Protein AF-B7ET88-F1 (afdb_monomer_lite)

InterPro domains:
  IPR002867 IBR domain [PF01485] (44-100)
  IPR002867 IBR domain [SM00647] (43-100)
  IPR013083 Zinc finger, RING/FYVE/PHD-type [G3DSA:3.30.40.10] (1-56)
  IPR031127 E3 ubiquitin ligase RBR family [PTHR11685] (1-104)
  IPR044066 TRIAD supradomain [PS51873] (1-115)

pLDDT: mean 80.36, std 11.71, range [40.44, 97.19]

Sequence (115 aa):
MESHCKIHVKEGNLMQLACPDTNCRNPLPPSVLKSLLRDDGYAQWESFALQKLLDAMPDLVYCPRCSAACLEVDNDAQCPGCFFTFCTLCKRRRHVGDTCITPEEKIRILKVTIA

Foldseek 3Di:
DLVQLQVCLVVLNQQSCADPPPVGSHHDDLVVSCVRLPDVSSVSSVVSVVVVVQLPQLQWAAQPPPRATWGDDPQWTAHPPPRAIAGRLVNHGDDDPDDPDDPVSVVVSVVVSVD

Organism: Oryza sativa subsp. japonica (NCBI:txid39947)

Radius of gyration: 19.63 Å; chains: 1; bounding box: 38×21×57 Å

Secondary structure (DSSP, 8-state):
-HHHHHHHHHTT-GGG-B-SSTT--PBPPHHHHHHHHHHHHHHHHHHHHHHHHHHT-TTEEE-TTT--EEEEETTEEE-TTT--EEETTT-SB--SSS--S-HHHHHHHHHHTT-

Structure (mmCIF, N/CA/C/O backbone):
data_AF-B7ET88-F1
#
_entry.id   AF-B7ET88-F1
#
loop_
_atom_site.group_PDB
_atom_site.id
_atom_site.type_symbol
_atom_site.label_atom_id
_atom_site.label_alt_id
_atom_site.label_comp_id
_atom_site.label_asym_id
_atom_site.label_entity_id
_atom_site.label_seq_id
_atom_site.pdbx_PDB_ins_code
_atom_site.Cartn_x
_atom_site.Cartn_y
_atom_site.Cartn_z
_atom_site.occupancy
_atom_site.B_iso_or_equiv
_atom_site.auth_seq_id
_atom_site.auth_comp_id
_atom_site.auth_asym_id
_atom_site.auth_atom_id
_atom_site.pdbx_PDB_model_num
ATOM 1 N N . MET A 1 1 ? -7.059 6.643 32.165 1.00 59.84 1 MET A N 1
ATOM 2 C CA . MET A 1 1 ? -6.850 5.617 31.117 1.00 59.84 1 MET A CA 1
ATOM 3 C C . MET A 1 1 ? -7.453 6.047 29.782 1.00 59.84 1 MET A C 1
ATOM 5 O O . MET A 1 1 ? -6.742 6.036 28.788 1.00 59.84 1 MET A O 1
ATOM 9 N N . GLU A 1 2 ? -8.703 6.522 29.757 1.00 62.12 2 GLU A N 1
ATOM 10 C CA . GLU A 1 2 ? -9.346 7.067 28.545 1.00 62.12 2 GLU A CA 1
ATOM 11 C C . GLU A 1 2 ? -8.583 8.255 27.919 1.00 62.12 2 GLU A C 1
ATOM 13 O O . GLU A 1 2 ? -8.336 8.275 26.715 1.00 62.12 2 GLU A O 1
ATOM 18 N N . SER A 1 3 ? -8.133 9.212 28.738 1.00 70.12 3 SER A N 1
ATOM 19 C CA . SER A 1 3 ? -7.346 10.374 28.294 1.00 70.12 3 SER A CA 1
ATOM 20 C C . SER A 1 3 ? -6.003 9.998 27.653 1.00 70.12 3 SER A C 1
ATOM 22 O O . SER A 1 3 ? -5.641 10.556 26.623 1.00 70.12 3 SER A O 1
ATOM 24 N N . HIS A 1 4 ? -5.299 9.012 28.216 1.00 65.56 4 HIS A N 1
ATOM 25 C CA . HIS A 1 4 ? -4.033 8.491 27.689 1.00 65.56 4 HIS A CA 1
ATOM 26 C C . HIS A 1 4 ? -4.213 7.858 26.301 1.00 65.56 4 HIS A C 1
ATOM 28 O O . HIS A 1 4 ? -3.460 8.158 25.381 1.00 65.56 4 HIS A O 1
ATOM 34 N N . CYS A 1 5 ? -5.256 7.040 26.119 1.00 60.97 5 CYS A N 1
ATOM 35 C CA . CYS A 1 5 ? -5.519 6.392 24.833 1.00 60.97 5 CYS A CA 1
ATOM 36 C C . CYS A 1 5 ? -5.864 7.415 23.740 1.00 60.97 5 CYS A C 1
ATOM 38 O O . CYS A 1 5 ? -5.361 7.314 22.626 1.00 60.97 5 CYS A O 1
ATOM 40 N N . LYS A 1 6 ? -6.676 8.433 24.063 1.00 65.94 6 LYS A N 1
ATOM 41 C CA . LYS A 1 6 ? -7.052 9.491 23.110 1.00 65.94 6 LYS A CA 1
ATOM 42 C C . LYS A 1 6 ? -5.854 10.317 22.630 1.00 65.94 6 LYS A C 1
ATOM 44 O O . LYS A 1 6 ? -5.808 10.666 21.454 1.00 65.94 6 LYS A O 1
ATOM 49 N N . ILE A 1 7 ? -4.892 10.610 23.508 1.00 71.12 7 ILE A N 1
ATOM 50 C CA . ILE A 1 7 ? -3.663 11.332 23.136 1.00 71.12 7 ILE A CA 1
ATOM 51 C C . ILE A 1 7 ? -2.824 10.484 22.172 1.00 71.12 7 ILE A C 1
ATOM 53 O O . ILE A 1 7 ? -2.506 10.952 21.084 1.00 71.12 7 ILE A O 1
ATOM 57 N N . HIS A 1 8 ? -2.574 9.212 22.496 1.00 64.94 8 HIS A N 1
ATOM 58 C CA . HIS A 1 8 ? -1.753 8.334 21.649 1.00 64.94 8 HIS A CA 1
ATOM 59 C C . HIS A 1 8 ? -2.376 8.014 20.295 1.00 64.94 8 HIS A C 1
ATOM 61 O O . HIS A 1 8 ? -1.661 7.930 19.302 1.00 64.94 8 HIS A O 1
ATOM 67 N N . VAL A 1 9 ? -3.703 7.885 20.222 1.00 61.78 9 VAL A N 1
ATOM 68 C CA . VAL A 1 9 ? -4.403 7.739 18.935 1.00 61.78 9 VAL A CA 1
ATOM 69 C C . VAL A 1 9 ? -4.263 9.004 18.091 1.00 61.78 9 VAL A C 1
ATOM 71 O O . VAL A 1 9 ? -3.999 8.910 16.895 1.00 61.78 9 VAL A O 1
ATOM 74 N N . LYS A 1 10 ? -4.374 10.190 18.703 1.00 65.50 10 LYS A N 1
ATOM 75 C CA . LYS A 1 10 ? -4.189 11.467 18.001 1.00 65.50 10 LYS A CA 1
ATOM 76 C C . LYS A 1 10 ? -2.747 11.660 17.517 1.00 65.50 10 LYS A C 1
ATOM 78 O O . LYS A 1 10 ? -2.537 12.256 16.466 1.00 65.50 10 LYS A O 1
ATOM 83 N N . GLU A 1 11 ? -1.777 11.146 18.265 1.00 65.06 11 GLU A N 1
ATOM 84 C CA . GLU A 1 11 ? -0.347 11.196 17.940 1.00 65.06 11 GLU A CA 1
ATOM 85 C C . GLU A 1 11 ? 0.116 10.043 17.027 1.00 65.06 11 GLU A C 1
ATOM 87 O O . GLU A 1 11 ? 1.280 10.002 16.635 1.00 65.06 11 GLU A O 1
ATOM 92 N N . GLY A 1 12 ? -0.768 9.101 16.669 1.00 59.56 12 GLY A N 1
A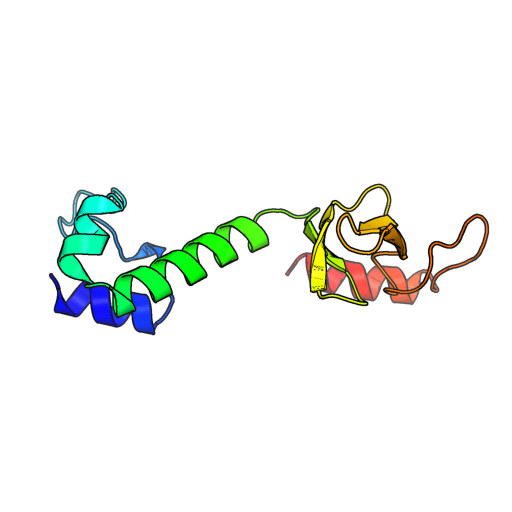TOM 93 C CA . GLY A 1 12 ? -0.428 7.936 15.841 1.00 59.56 12 GLY A CA 1
ATOM 94 C C . GLY A 1 12 ? 0.494 6.921 16.534 1.00 59.56 12 GLY A C 1
ATOM 95 O O . GLY A 1 12 ? 1.082 6.054 15.883 1.00 59.56 12 GLY A O 1
ATOM 96 N N . ASN A 1 13 ? 0.637 7.005 17.859 1.00 64.38 13 ASN A N 1
ATOM 97 C CA . ASN A 1 13 ? 1.544 6.180 18.649 1.00 64.38 13 ASN A CA 1
ATOM 98 C C . ASN A 1 13 ? 0.856 4.896 19.138 1.00 64.38 13 ASN A C 1
ATOM 100 O O . ASN A 1 13 ? 0.543 4.722 20.317 1.00 64.38 13 ASN A O 1
ATOM 104 N N . LEU A 1 14 ? 0.627 3.966 18.209 1.00 61.88 14 LEU A N 1
ATOM 105 C CA . LEU A 1 14 ? -0.027 2.684 18.505 1.00 61.88 14 LEU A CA 1
ATOM 106 C C . LEU A 1 14 ? 0.748 1.824 19.514 1.00 61.88 14 LEU A C 1
ATOM 108 O O . LEU A 1 14 ? 0.140 1.062 20.262 1.00 61.88 14 LEU A O 1
ATOM 112 N N . MET A 1 15 ? 2.075 1.974 19.570 1.00 57.69 15 MET A N 1
ATOM 113 C CA . MET A 1 15 ? 2.950 1.224 20.480 1.00 57.69 15 MET A CA 1
ATOM 114 C C . MET A 1 15 ? 2.733 1.582 21.956 1.00 57.69 15 MET A C 1
ATOM 116 O O . MET A 1 15 ? 3.135 0.816 22.829 1.00 57.69 15 MET A O 1
ATOM 120 N N . GLN A 1 16 ? 2.095 2.721 22.247 1.00 61.06 16 GLN A N 1
ATOM 121 C CA . GLN A 1 16 ? 1.778 3.151 23.612 1.00 61.06 16 GLN A CA 1
ATOM 122 C C . GLN A 1 16 ? 0.329 2.865 24.036 1.00 61.06 16 GLN A C 1
ATOM 124 O O . GLN A 1 16 ? -0.062 3.181 25.159 1.00 61.06 16 GLN A O 1
ATOM 129 N N . LEU A 1 17 ? -0.453 2.168 23.203 1.00 66.44 17 LEU A N 1
ATOM 130 C CA . LEU A 1 17 ? -1.757 1.600 23.577 1.00 66.44 17 LEU A CA 1
ATOM 131 C C . LEU A 1 17 ? -1.598 0.216 24.231 1.00 66.44 17 LEU A C 1
ATOM 133 O O . LEU A 1 17 ? -2.251 -0.762 23.861 1.00 66.44 17 LEU A O 1
ATOM 137 N N . ALA A 1 18 ? -0.694 0.142 25.204 1.00 68.81 18 ALA A N 1
ATOM 138 C CA . ALA A 1 18 ? -0.411 -1.047 25.994 1.00 68.81 18 ALA A CA 1
ATOM 139 C C . ALA A 1 18 ? -0.998 -0.923 27.407 1.00 68.81 18 ALA A C 1
ATOM 141 O O . ALA A 1 18 ? -1.483 0.137 27.816 1.00 68.81 18 ALA A O 1
ATOM 142 N N . CYS A 1 19 ? -0.972 -2.028 28.152 1.00 68.81 19 CYS A N 1
ATOM 143 C CA . CYS A 1 19 ? -1.337 -2.036 29.562 1.00 68.81 19 CYS A CA 1
ATOM 144 C C . CYS A 1 19 ? -0.584 -0.918 30.324 1.00 68.81 19 CYS A C 1
ATOM 146 O O . CYS A 1 19 ? 0.620 -0.759 30.140 1.00 68.81 19 CYS A O 1
ATOM 148 N N . PRO A 1 20 ? -1.269 -0.125 31.168 1.00 68.69 20 PRO A N 1
ATOM 149 C CA . PRO A 1 20 ? -0.648 0.967 31.919 1.00 68.69 20 PRO A CA 1
ATOM 150 C C . PRO A 1 20 ? 0.184 0.477 33.113 1.00 68.69 20 PRO A C 1
ATOM 152 O O . PRO A 1 20 ? 0.840 1.285 33.765 1.00 68.69 20 PRO A O 1
ATOM 155 N N . ASP A 1 21 ? 0.135 -0.820 33.426 1.00 72.25 21 ASP A N 1
ATOM 156 C CA . ASP A 1 21 ? 1.004 -1.433 34.426 1.00 72.25 21 ASP A CA 1
ATOM 157 C C . ASP A 1 21 ? 2.456 -1.406 33.926 1.00 72.25 21 ASP A C 1
ATOM 159 O O . ASP A 1 21 ? 2.762 -1.845 32.818 1.00 72.25 21 ASP A O 1
ATOM 163 N N . THR A 1 22 ? 3.369 -0.893 34.748 1.00 67.56 22 THR A N 1
ATOM 164 C CA . THR A 1 22 ? 4.784 -0.709 34.395 1.00 67.56 22 THR A CA 1
ATOM 165 C C . THR A 1 22 ? 5.501 -2.021 34.075 1.00 67.56 22 THR A C 1
ATOM 167 O O . THR A 1 22 ? 6.512 -2.000 33.369 1.00 67.56 22 THR A O 1
ATOM 170 N N . ASN A 1 23 ? 4.974 -3.155 34.545 1.00 76.25 23 ASN A N 1
ATOM 171 C CA . ASN A 1 23 ? 5.523 -4.486 34.308 1.00 76.25 23 ASN A CA 1
ATOM 172 C C . ASN A 1 23 ? 4.807 -5.244 33.174 1.00 76.25 23 ASN A C 1
ATOM 174 O O . ASN A 1 23 ? 5.192 -6.362 32.833 1.00 76.25 23 ASN A O 1
ATOM 178 N N . CYS A 1 24 ? 3.772 -4.651 32.569 1.00 70.25 24 CYS A N 1
ATOM 179 C CA . CYS A 1 24 ? 2.993 -5.260 31.498 1.00 70.25 24 CYS A CA 1
ATOM 180 C C . CYS A 1 24 ? 3.006 -4.367 30.257 1.00 70.25 24 CYS A C 1
ATOM 182 O O . CYS A 1 24 ? 2.445 -3.281 30.247 1.00 70.25 24 CYS A O 1
ATOM 184 N N . ARG A 1 25 ? 3.597 -4.848 29.162 1.00 68.50 25 ARG A N 1
ATOM 185 C CA . ARG A 1 25 ? 3.565 -4.158 27.857 1.00 68.50 25 ARG A CA 1
ATOM 186 C C . ARG A 1 25 ? 2.614 -4.819 26.868 1.00 68.50 25 ARG A C 1
ATOM 188 O O . ARG A 1 25 ? 2.747 -4.626 25.662 1.00 68.50 25 ARG A O 1
ATOM 195 N N . ASN A 1 26 ? 1.672 -5.618 27.368 1.00 76.62 26 ASN A N 1
ATOM 196 C CA . ASN A 1 26 ? 0.735 -6.304 26.495 1.00 76.62 26 ASN A CA 1
ATOM 197 C C . ASN A 1 26 ? -0.140 -5.275 25.766 1.00 76.62 26 ASN A C 1
ATOM 199 O O . ASN A 1 26 ? -0.655 -4.355 26.415 1.00 76.62 26 ASN A O 1
ATOM 203 N N . PRO A 1 27 ? -0.315 -5.418 24.442 1.00 75.12 27 PRO A N 1
ATOM 204 C CA . PRO A 1 27 ? -1.205 -4.557 23.682 1.00 75.12 27 PRO A CA 1
ATOM 205 C C . PRO A 1 27 ? -2.638 -4.712 24.195 1.00 75.12 27 PRO A C 1
ATOM 207 O O . PRO A 1 27 ? -3.074 -5.811 24.551 1.00 75.12 27 PRO A O 1
ATOM 210 N N . LEU A 1 28 ? -3.375 -3.603 24.245 1.00 79.75 28 LEU A N 1
ATOM 211 C CA . LEU A 1 28 ? -4.778 -3.642 24.635 1.00 79.75 28 LEU A CA 1
ATOM 212 C C . LEU A 1 28 ? -5.596 -4.376 23.559 1.00 79.75 28 LEU A C 1
ATOM 214 O O . LEU A 1 28 ? -5.464 -4.062 22.374 1.00 79.75 28 LEU A O 1
ATOM 218 N N . PRO A 1 29 ? -6.461 -5.334 23.938 1.00 81.62 29 PRO A N 1
ATOM 219 C CA . PRO A 1 29 ? -7.292 -6.025 22.966 1.00 81.62 29 PRO A CA 1
ATOM 220 C C . PRO A 1 29 ? -8.292 -5.057 22.302 1.00 81.62 29 PRO A C 1
ATOM 222 O O . PRO A 1 29 ? -8.777 -4.130 22.965 1.00 81.62 29 PRO A O 1
ATOM 225 N N . PRO A 1 30 ? -8.670 -5.281 21.026 1.00 82.31 30 PRO A N 1
ATOM 226 C CA . PRO A 1 30 ? -9.539 -4.368 20.273 1.00 82.31 30 PRO A CA 1
ATOM 227 C C . PRO A 1 30 ? -10.883 -4.077 20.955 1.00 82.31 30 PRO A C 1
ATOM 229 O O . PRO A 1 30 ? -11.373 -2.951 20.921 1.00 82.31 30 PRO A O 1
ATOM 232 N N . SER A 1 31 ? -11.460 -5.063 21.646 1.00 81.56 31 SER A N 1
ATOM 233 C CA . SER A 1 31 ? -12.707 -4.902 22.406 1.00 81.56 31 SER A CA 1
ATOM 234 C C . SER A 1 31 ? -12.590 -3.871 23.536 1.00 81.56 31 SER A C 1
ATOM 236 O O . SER A 1 31 ? -13.509 -3.078 23.748 1.00 81.56 31 SER A O 1
ATOM 238 N N . VAL A 1 32 ? -11.447 -3.834 24.227 1.00 83.12 32 VAL A N 1
ATOM 239 C CA . VAL A 1 32 ? -11.162 -2.866 25.296 1.00 83.12 32 VAL A CA 1
ATOM 240 C C . VAL A 1 32 ? -10.906 -1.482 24.702 1.00 83.12 32 VAL A C 1
ATOM 242 O O . VAL A 1 32 ? -11.444 -0.495 25.200 1.00 83.12 32 VAL A O 1
ATOM 245 N N . LEU A 1 33 ? -10.159 -1.401 23.597 1.00 80.25 33 LEU A N 1
ATOM 246 C CA . LEU A 1 33 ? -9.925 -0.140 22.885 1.00 80.25 33 LEU A CA 1
ATOM 247 C C . LEU A 1 33 ? -11.227 0.488 22.388 1.00 80.25 33 LEU A C 1
ATOM 249 O O . LEU A 1 33 ? -11.427 1.686 22.581 1.00 80.25 33 LEU A O 1
ATOM 253 N N . LYS A 1 34 ? -12.144 -0.312 21.834 1.00 82.00 34 LYS A N 1
ATOM 254 C CA . LYS A 1 34 ? -13.458 0.163 21.386 1.00 82.00 34 LYS A CA 1
ATOM 255 C C . LYS A 1 34 ? -14.278 0.756 22.532 1.00 82.00 34 LYS A C 1
ATOM 257 O O . LYS A 1 34 ? -14.864 1.825 22.382 1.00 82.00 34 LYS A O 1
ATOM 262 N N . SER A 1 35 ? -14.259 0.109 23.699 1.00 83.25 35 SER A N 1
ATOM 263 C CA . SER A 1 35 ? -14.936 0.620 24.896 1.00 83.25 35 SER A CA 1
ATOM 264 C C . SER A 1 35 ? -14.321 1.920 25.431 1.00 83.25 35 SER A C 1
ATOM 266 O O . SER A 1 35 ? -15.040 2.718 26.028 1.00 83.25 35 SER A O 1
ATOM 268 N N . LEU A 1 36 ? -13.011 2.128 25.263 1.00 80.88 36 LEU A N 1
ATOM 269 C CA . LEU A 1 36 ? -12.291 3.292 25.795 1.00 80.88 36 LEU A CA 1
ATOM 270 C C . LEU A 1 36 ? -12.304 4.493 24.841 1.00 80.88 36 LEU A C 1
ATOM 272 O O . LEU A 1 36 ? -12.435 5.631 25.282 1.00 80.88 36 LEU A O 1
ATOM 276 N N . LEU A 1 37 ? -12.141 4.267 23.538 1.00 77.06 37 LEU A N 1
ATOM 277 C CA . LEU A 1 37 ? -11.959 5.331 22.546 1.00 77.06 37 LEU A CA 1
ATOM 278 C C . LEU A 1 37 ? -13.275 5.864 21.972 1.00 77.06 37 LEU A C 1
ATOM 280 O O . LEU A 1 37 ? -13.275 6.966 21.419 1.00 77.06 37 LEU A O 1
ATOM 28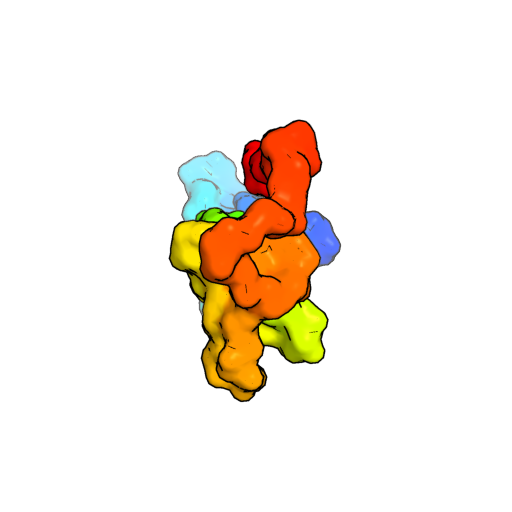4 N N . ARG A 1 38 ? -14.381 5.125 22.154 1.00 77.69 38 ARG A N 1
ATOM 285 C CA . ARG A 1 38 ? -15.658 5.335 21.447 1.00 77.69 38 ARG A CA 1
ATOM 286 C C . ARG A 1 38 ? -15.472 5.217 19.925 1.00 7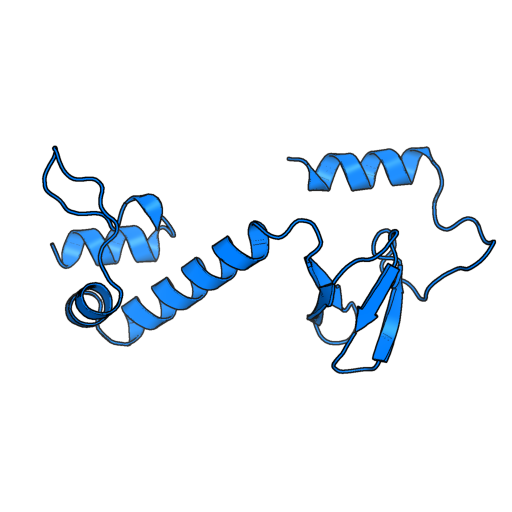7.69 38 ARG A C 1
ATOM 288 O O . ARG A 1 38 ? -14.364 4.968 19.451 1.00 77.69 38 ARG A O 1
ATOM 295 N N . ASP A 1 39 ? -16.554 5.348 19.163 1.00 79.56 39 ASP A N 1
ATOM 296 C CA . ASP A 1 39 ? -16.558 4.990 17.738 1.00 79.56 39 ASP A CA 1
ATOM 297 C C . ASP A 1 39 ? -15.538 5.790 16.903 1.00 79.56 39 ASP A C 1
ATOM 299 O O . ASP A 1 39 ? -14.742 5.186 16.184 1.00 79.56 39 ASP A O 1
ATOM 303 N N . ASP A 1 40 ? -15.465 7.115 17.071 1.00 76.31 40 ASP A N 1
ATOM 304 C CA . ASP A 1 40 ? -14.554 7.967 16.285 1.00 76.31 40 ASP A CA 1
ATOM 305 C C . ASP A 1 40 ? -13.070 7.674 16.565 1.00 76.31 40 ASP A C 1
ATOM 307 O O . ASP A 1 40 ? -12.252 7.560 15.650 1.00 76.31 40 ASP A O 1
ATOM 311 N N . GLY A 1 41 ? -12.707 7.521 17.844 1.00 75.56 41 GLY A N 1
ATOM 312 C CA . GLY A 1 41 ? -11.327 7.232 18.240 1.00 75.56 41 GLY A CA 1
ATOM 313 C C . GLY A 1 41 ? -10.901 5.810 17.872 1.00 75.56 41 GLY A C 1
ATOM 314 O O . GLY A 1 41 ? -9.740 5.580 17.536 1.00 75.56 41 GLY A O 1
ATOM 315 N N . TYR A 1 42 ? -11.837 4.857 17.895 1.00 80.81 42 TYR A N 1
ATOM 316 C CA . TYR A 1 42 ? -11.578 3.489 17.461 1.00 80.81 42 TYR A CA 1
ATOM 317 C C . TYR A 1 42 ? -11.359 3.406 15.944 1.00 80.81 42 TYR A C 1
ATOM 319 O O . TYR A 1 42 ? -10.400 2.772 15.515 1.00 80.81 42 TYR A O 1
ATOM 327 N N . ALA A 1 43 ? -12.170 4.100 15.137 1.00 82.25 43 ALA A N 1
ATOM 328 C CA . ALA A 1 43 ? -12.000 4.14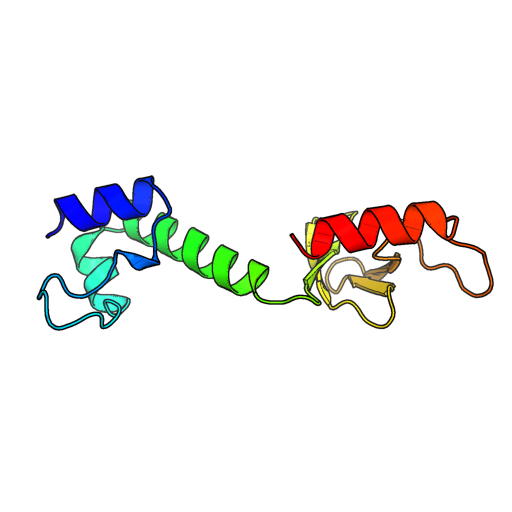3 13.681 1.00 82.25 43 ALA A CA 1
ATOM 329 C C . ALA A 1 43 ? -10.643 4.739 13.266 1.00 82.25 43 ALA A C 1
ATOM 331 O O . ALA A 1 43 ? -9.984 4.253 12.341 1.00 82.25 43 ALA A O 1
ATOM 332 N N . GLN A 1 44 ? -10.187 5.771 13.982 1.00 80.88 44 GLN A N 1
ATOM 333 C CA . GLN A 1 44 ? -8.865 6.349 13.763 1.00 80.88 44 GLN A CA 1
ATOM 334 C C . GLN A 1 44 ? -7.747 5.361 14.129 1.00 80.88 44 GLN A C 1
ATOM 336 O O . GLN A 1 44 ? -6.808 5.180 13.354 1.00 80.88 44 GLN A O 1
ATOM 341 N N . TRP A 1 45 ? -7.860 4.689 15.280 1.00 83.06 45 TRP A N 1
ATOM 342 C CA . TRP A 1 45 ? -6.926 3.635 15.682 1.00 83.06 45 TRP A CA 1
ATOM 343 C C . TRP A 1 45 ? -6.851 2.500 14.653 1.00 83.06 45 TRP A C 1
ATOM 345 O O . TRP A 1 45 ? -5.755 2.096 14.272 1.00 83.06 45 TRP A O 1
ATOM 355 N N . GLU A 1 46 ? -7.999 2.021 14.174 1.00 84.31 46 GLU A N 1
ATOM 356 C CA . GLU A 1 46 ? -8.097 0.940 13.190 1.00 84.31 46 GLU A CA 1
ATOM 357 C C . GLU A 1 46 ? -7.435 1.330 11.864 1.00 84.31 46 GLU A C 1
ATOM 359 O O . GLU A 1 46 ? -6.668 0.549 11.302 1.00 84.31 46 GLU A O 1
ATOM 364 N N . SER A 1 47 ? -7.637 2.572 11.419 1.00 82.75 47 SER A N 1
ATOM 365 C CA . SER A 1 47 ? -6.988 3.110 10.218 1.00 82.75 47 SER A CA 1
ATOM 366 C C . SER A 1 47 ? -5.462 3.133 10.355 1.00 82.75 47 SER A C 1
ATOM 368 O O . SER A 1 47 ? -4.752 2.685 9.454 1.00 82.75 47 SER A O 1
ATOM 370 N N . PHE A 1 48 ? -4.941 3.598 11.496 1.00 80.81 48 PHE A N 1
ATOM 371 C CA . PHE A 1 48 ? -3.500 3.589 11.760 1.00 80.81 48 PHE A CA 1
ATOM 372 C C . PHE A 1 48 ? -2.938 2.168 11.873 1.00 80.81 48 PHE A C 1
ATOM 374 O O . PHE A 1 48 ? -1.844 1.903 11.377 1.00 80.81 48 PHE A O 1
ATOM 381 N N . ALA A 1 49 ? -3.657 1.255 12.532 1.00 83.56 49 ALA A N 1
ATOM 382 C CA . ALA A 1 49 ? -3.233 -0.133 12.687 1.00 83.56 49 ALA A CA 1
ATOM 383 C C . ALA A 1 49 ? -3.152 -0.838 11.330 1.00 83.56 49 ALA A C 1
ATOM 385 O O . ALA A 1 49 ? -2.158 -1.505 11.041 1.00 83.56 49 ALA A O 1
ATOM 386 N N . LEU A 1 50 ? -4.154 -0.623 10.473 1.00 83.44 50 LEU A N 1
ATOM 387 C CA . LEU A 1 50 ? -4.141 -1.096 9.096 1.00 83.44 50 LEU A CA 1
ATOM 388 C C . LEU A 1 50 ? -2.953 -0.512 8.330 1.00 83.44 50 LEU A C 1
ATOM 390 O O . LEU A 1 50 ? -2.204 -1.266 7.722 1.00 83.44 50 LEU A O 1
ATOM 394 N N . GLN A 1 51 ? -2.732 0.803 8.401 1.00 79.56 51 GLN A N 1
ATOM 395 C CA . GLN A 1 51 ? -1.609 1.439 7.715 1.00 79.56 51 GLN A CA 1
ATOM 396 C C . GLN A 1 51 ? -0.260 0.859 8.160 1.00 79.56 51 GLN A C 1
ATOM 398 O O . GLN A 1 51 ? 0.548 0.507 7.312 1.00 79.56 51 GLN A O 1
ATOM 403 N N . LYS A 1 52 ? -0.041 0.654 9.466 1.00 81.44 52 LYS A N 1
ATOM 404 C CA . LYS A 1 52 ? 1.184 0.016 9.979 1.00 81.44 52 LYS A CA 1
ATOM 405 C C . LYS A 1 52 ? 1.369 -1.418 9.489 1.00 81.44 52 LYS A C 1
ATOM 407 O O . LYS A 1 52 ? 2.501 -1.825 9.247 1.00 81.44 52 LYS A O 1
ATOM 412 N N . LEU A 1 53 ? 0.283 -2.179 9.357 1.00 81.94 53 LEU A N 1
ATOM 413 C CA . LEU A 1 53 ? 0.334 -3.528 8.797 1.00 81.94 53 LEU A CA 1
ATOM 414 C C . LEU A 1 53 ? 0.692 -3.497 7.304 1.00 81.94 53 LEU A C 1
ATOM 416 O O . LEU A 1 53 ? 1.496 -4.309 6.858 1.00 81.94 53 LEU A O 1
ATOM 420 N N . LEU A 1 54 ? 0.124 -2.552 6.551 1.00 80.94 54 LEU A N 1
ATOM 421 C CA . LEU A 1 54 ? 0.426 -2.351 5.133 1.00 80.94 54 LEU A CA 1
ATOM 422 C C . LEU A 1 54 ? 1.878 -1.892 4.920 1.00 80.94 54 LEU A C 1
ATOM 424 O O . LEU A 1 54 ? 2.549 -2.433 4.050 1.00 80.94 54 LEU A O 1
ATOM 428 N N . ASP A 1 55 ? 2.379 -0.970 5.747 1.00 77.44 55 ASP A N 1
ATOM 429 C CA . ASP A 1 55 ? 3.767 -0.481 5.706 1.00 77.44 55 ASP A CA 1
ATOM 430 C C . ASP A 1 55 ? 4.791 -1.592 6.009 1.00 77.44 55 ASP A C 1
ATOM 432 O O . ASP A 1 55 ? 5.940 -1.518 5.580 1.00 77.44 55 ASP A O 1
ATOM 436 N N . ALA A 1 56 ? 4.394 -2.628 6.756 1.00 80.62 56 ALA A N 1
ATOM 437 C CA . ALA A 1 56 ? 5.255 -3.766 7.070 1.00 80.62 56 ALA A CA 1
ATOM 438 C C . ALA A 1 56 ? 5.382 -4.776 5.915 1.00 80.62 56 ALA A C 1
ATOM 440 O O . ALA A 1 56 ? 6.224 -5.671 5.995 1.00 80.62 56 ALA A O 1
ATOM 441 N N . MET A 1 57 ? 4.557 -4.665 4.867 1.00 87.00 57 MET A N 1
ATOM 442 C CA . MET A 1 57 ? 4.606 -5.545 3.699 1.00 87.00 57 MET A CA 1
ATOM 443 C C . MET A 1 57 ? 5.508 -4.930 2.616 1.00 87.00 57 MET A C 1
ATOM 445 O O . MET A 1 57 ? 5.090 -3.989 1.939 1.00 87.00 57 MET A O 1
ATOM 449 N N . PRO A 1 58 ? 6.744 -5.433 2.428 1.00 82.19 58 PRO A N 1
ATOM 450 C CA . PRO A 1 58 ? 7.719 -4.824 1.517 1.00 82.19 58 PRO A CA 1
ATOM 451 C C . PRO A 1 58 ? 7.334 -4.960 0.038 1.00 82.19 58 PRO A C 1
ATOM 453 O O . PRO A 1 58 ? 7.834 -4.222 -0.805 1.00 82.19 58 PRO A O 1
ATOM 456 N N . ASP A 1 59 ? 6.462 -5.911 -0.278 1.00 89.62 59 ASP A N 1
ATOM 457 C CA . ASP A 1 59 ? 5.945 -6.218 -1.608 1.00 89.62 59 ASP A CA 1
ATOM 458 C C . ASP A 1 59 ? 4.631 -5.487 -1.924 1.00 89.62 59 ASP A C 1
ATOM 460 O O . ASP A 1 59 ? 4.099 -5.613 -3.029 1.00 89.62 59 ASP A O 1
ATOM 464 N N . LEU A 1 60 ? 4.092 -4.701 -0.987 1.00 90.19 60 LEU A N 1
ATOM 465 C CA . LEU A 1 60 ? 2.869 -3.946 -1.212 1.00 90.19 60 LEU A CA 1
ATOM 466 C C . LEU A 1 60 ? 3.147 -2.660 -1.997 1.00 90.19 60 LEU A C 1
ATOM 468 O O . LEU A 1 60 ? 3.849 -1.754 -1.551 1.00 90.19 60 LEU A O 1
ATOM 472 N N . VAL A 1 61 ? 2.498 -2.524 -3.149 1.00 91.88 61 VAL A N 1
ATOM 473 C CA . VAL A 1 61 ? 2.569 -1.328 -3.992 1.00 91.88 61 VAL A CA 1
ATOM 474 C C . VAL A 1 61 ? 1.177 -0.859 -4.395 1.00 91.88 61 VAL A C 1
ATOM 476 O O . VAL A 1 61 ? 0.247 -1.645 -4.543 1.00 91.88 61 VAL A O 1
ATOM 479 N N . TYR A 1 62 ? 1.013 0.440 -4.628 1.00 92.12 62 TYR A N 1
ATOM 480 C CA . TYR A 1 62 ? -0.277 1.000 -5.034 1.00 92.12 62 TYR A CA 1
ATOM 481 C C . TYR A 1 62 ? -0.381 1.163 -6.549 1.00 92.12 62 TYR A C 1
ATOM 483 O O . TYR A 1 62 ? 0.557 1.612 -7.216 1.00 92.12 62 TYR A O 1
ATOM 491 N N . CYS A 1 63 ? -1.549 0.820 -7.093 1.00 94.62 63 CYS A N 1
ATOM 492 C CA . CYS A 1 63 ? -1.853 0.998 -8.504 1.00 94.62 63 CYS A CA 1
ATOM 493 C C . CYS A 1 63 ? -1.819 2.490 -8.879 1.00 94.62 63 CYS A C 1
ATOM 495 O O . CYS A 1 63 ? -2.566 3.274 -8.294 1.00 94.62 63 CYS A O 1
ATOM 497 N N . PRO A 1 64 ? -1.077 2.895 -9.925 1.00 95.06 64 PRO A N 1
ATOM 498 C CA . PRO A 1 64 ? -0.980 4.300 -10.325 1.00 95.06 64 PRO A CA 1
ATOM 499 C C . PRO A 1 64 ? -2.259 4.871 -10.958 1.00 95.06 64 PRO A C 1
ATOM 501 O O . PRO A 1 64 ? -2.328 6.068 -11.212 1.00 95.06 64 PRO A O 1
ATOM 504 N N . ARG A 1 65 ? -3.265 4.036 -11.261 1.00 95.00 65 ARG A N 1
ATOM 505 C CA . ARG A 1 65 ? -4.524 4.472 -11.894 1.00 95.00 65 ARG A CA 1
ATOM 506 C C . ARG A 1 65 ? -5.670 4.642 -10.909 1.00 95.00 65 ARG A C 1
ATOM 508 O O . ARG A 1 65 ? -6.475 5.549 -11.074 1.00 95.00 65 ARG A O 1
ATOM 515 N N . CYS A 1 66 ? -5.784 3.732 -9.947 1.00 94.69 66 CYS A N 1
ATOM 516 C CA . CYS A 1 66 ? -6.937 3.665 -9.049 1.00 94.69 66 CYS A CA 1
ATOM 517 C C . CYS A 1 66 ? -6.553 3.508 -7.576 1.00 94.69 66 CYS A C 1
ATOM 519 O O . CYS A 1 66 ? -7.429 3.265 -6.754 1.00 94.69 66 CYS A O 1
ATOM 521 N N . SER A 1 67 ? -5.259 3.586 -7.248 1.00 92.38 67 SER A N 1
ATOM 522 C CA . SER A 1 67 ? -4.731 3.491 -5.881 1.00 92.38 67 SER A CA 1
ATOM 523 C C . SER A 1 67 ? -5.077 2.195 -5.139 1.00 92.38 67 SER A C 1
ATOM 525 O O . SER A 1 67 ? -4.946 2.129 -3.923 1.00 92.38 67 SER A O 1
ATOM 527 N N . ALA A 1 68 ? -5.496 1.145 -5.850 1.00 91.50 68 ALA A N 1
ATOM 528 C CA . ALA A 1 68 ? -5.717 -0.166 -5.251 1.00 91.50 68 ALA A CA 1
ATOM 529 C C . ALA A 1 68 ? -4.380 -0.790 -4.829 1.00 91.50 68 ALA A C 1
ATOM 531 O O . ALA A 1 68 ? -3.390 -0.685 -5.558 1.00 91.50 68 ALA A O 1
ATOM 532 N N . ALA A 1 69 ? -4.366 -1.461 -3.680 1.00 90.69 69 ALA A N 1
ATOM 533 C CA . ALA A 1 69 ? -3.232 -2.258 -3.233 1.00 90.69 69 ALA A CA 1
ATOM 534 C C . ALA A 1 69 ? -2.954 -3.413 -4.212 1.00 90.69 69 ALA A C 1
ATOM 536 O O . ALA A 1 69 ? -3.874 -4.100 -4.664 1.00 90.69 69 ALA A O 1
ATOM 537 N N . CYS A 1 70 ? -1.686 -3.596 -4.560 1.00 93.56 70 CYS A N 1
ATOM 538 C CA . CYS A 1 70 ? -1.179 -4.608 -5.480 1.00 93.56 70 CYS A CA 1
ATOM 539 C C . CYS A 1 70 ? 0.062 -5.260 -4.863 1.00 93.56 70 CYS A C 1
ATOM 541 O O . CYS A 1 70 ? 0.804 -4.601 -4.139 1.00 93.56 70 CYS A O 1
ATOM 543 N N . LEU A 1 71 ? 0.302 -6.526 -5.193 1.00 93.00 71 LEU A N 1
ATOM 544 C CA . LEU A 1 71 ? 1.531 -7.219 -4.814 1.00 93.00 71 LEU A CA 1
ATOM 545 C C . LEU A 1 71 ? 2.553 -7.101 -5.945 1.00 93.00 71 LEU A C 1
ATOM 547 O O . LEU A 1 71 ? 2.219 -7.307 -7.117 1.00 93.00 71 LEU A O 1
ATOM 551 N N . GLU A 1 72 ? 3.776 -6.734 -5.583 1.00 93.12 72 GLU A N 1
ATOM 552 C CA . GLU A 1 72 ? 4.930 -6.707 -6.469 1.00 93.12 72 GLU A CA 1
ATOM 553 C C . GLU A 1 72 ? 5.505 -8.115 -6.668 1.00 93.12 72 GLU A C 1
ATOM 555 O O . GLU A 1 72 ? 5.713 -8.868 -5.721 1.00 93.12 72 GLU A O 1
ATOM 560 N N . VAL A 1 73 ? 5.816 -8.446 -7.919 1.00 91.38 73 VAL A N 1
ATOM 561 C CA . VAL A 1 73 ? 6.552 -9.638 -8.336 1.00 91.38 73 VAL A CA 1
ATOM 562 C C . VAL A 1 73 ? 7.588 -9.200 -9.368 1.00 91.38 73 VAL A C 1
ATOM 564 O O . VAL A 1 73 ? 7.236 -8.688 -10.429 1.00 91.38 73 VAL A O 1
ATOM 567 N N . ASP A 1 74 ? 8.872 -9.376 -9.058 1.00 87.62 74 ASP A N 1
ATOM 568 C CA . ASP A 1 74 ? 9.993 -9.063 -9.958 1.00 87.62 74 ASP A CA 1
ATOM 569 C 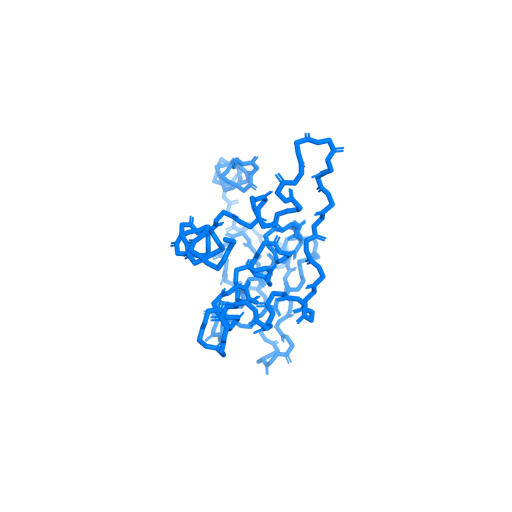C . ASP A 1 74 ? 9.991 -7.626 -10.535 1.00 87.62 74 ASP A C 1
ATOM 571 O O . ASP A 1 74 ? 10.356 -7.404 -11.691 1.00 87.62 74 ASP A O 1
ATOM 575 N N . ASN A 1 75 ? 9.675 -6.611 -9.718 1.00 88.81 75 ASN A N 1
ATOM 576 C CA . ASN A 1 75 ? 9.519 -5.194 -10.109 1.00 88.81 75 ASN A CA 1
ATOM 577 C C . ASN A 1 75 ? 8.300 -4.884 -11.000 1.00 88.81 75 ASN A C 1
ATOM 579 O O . ASN A 1 75 ? 8.205 -3.787 -11.565 1.00 88.81 75 ASN A O 1
ATOM 583 N N . ASP A 1 76 ? 7.368 -5.822 -11.135 1.00 92.88 76 ASP A N 1
ATOM 584 C CA . ASP A 1 76 ? 6.090 -5.641 -11.813 1.00 92.88 76 ASP A CA 1
ATOM 585 C C . ASP A 1 76 ? 4.935 -5.895 -10.839 1.00 92.88 76 ASP A C 1
ATOM 587 O O . ASP A 1 76 ? 5.051 -6.647 -9.881 1.00 92.88 76 ASP A O 1
ATOM 591 N N . ALA A 1 77 ? 3.784 -5.281 -11.082 1.00 95.50 77 ALA A N 1
ATOM 592 C CA . ALA A 1 77 ? 2.565 -5.558 -10.333 1.00 95.50 77 ALA A CA 1
ATOM 593 C C . ALA A 1 77 ? 1.355 -5.525 -11.264 1.00 95.50 77 ALA A C 1
ATOM 595 O O . ALA A 1 77 ? 1.304 -4.744 -12.222 1.00 95.50 77 ALA A O 1
ATOM 596 N N . GLN A 1 78 ? 0.354 -6.356 -10.974 1.00 97.19 78 GLN A N 1
ATOM 597 C CA . GLN A 1 78 ? -0.942 -6.314 -11.644 1.00 97.19 78 GLN A CA 1
ATOM 598 C C . GLN A 1 78 ? -2.018 -5.858 -10.665 1.00 97.19 78 GLN A C 1
ATOM 600 O O . GLN A 1 78 ? -2.219 -6.451 -9.609 1.00 97.19 78 GLN A O 1
ATOM 605 N N . CYS A 1 79 ? -2.742 -4.807 -11.041 1.00 96.69 79 CYS A N 1
ATOM 606 C CA . CYS A 1 79 ? -3.849 -4.318 -10.237 1.00 96.69 79 CYS A CA 1
ATOM 607 C C . CYS A 1 79 ? -5.051 -5.275 -10.303 1.00 96.69 79 CYS A C 1
ATOM 609 O O . CYS A 1 79 ? -5.580 -5.464 -11.398 1.00 96.69 79 CYS A O 1
ATOM 611 N N . PRO A 1 80 ? -5.585 -5.772 -9.173 1.00 94.44 80 PRO A N 1
ATOM 612 C CA . PRO A 1 80 ? -6.774 -6.629 -9.182 1.00 94.44 80 PRO A CA 1
ATOM 613 C C . PRO A 1 80 ? -8.058 -5.864 -9.546 1.00 94.44 80 PRO A C 1
ATOM 615 O O . PRO A 1 80 ? -8.985 -6.446 -10.093 1.00 94.44 80 PRO A O 1
ATOM 618 N N . GLY A 1 81 ? -8.114 -4.552 -9.277 1.00 94.38 81 GLY A N 1
ATOM 619 C CA . GLY A 1 81 ? -9.289 -3.722 -9.576 1.00 94.38 81 GLY A CA 1
ATOM 620 C C . GLY A 1 81 ? -9.439 -3.329 -11.051 1.00 94.38 81 GLY A C 1
ATOM 621 O O . GLY A 1 81 ? -10.509 -3.481 -11.628 1.00 94.38 81 GLY A O 1
ATOM 622 N N . CYS A 1 82 ? -8.377 -2.804 -11.675 1.00 96.56 82 CYS A N 1
ATOM 623 C CA . CYS A 1 82 ? -8.423 -2.311 -13.060 1.00 96.56 82 CYS A CA 1
ATOM 624 C C . CYS A 1 82 ? -7.598 -3.138 -14.061 1.00 96.56 82 CYS A C 1
ATOM 626 O O . CYS A 1 82 ? -7.457 -2.725 -15.213 1.00 96.56 82 CYS A O 1
ATOM 628 N N . PHE A 1 83 ? -7.016 -4.261 -13.623 1.00 96.12 83 PHE A N 1
ATOM 629 C CA . PHE A 1 83 ? -6.182 -5.179 -14.417 1.00 96.12 83 PHE A CA 1
ATOM 630 C C . PHE A 1 83 ? -4.960 -4.544 -15.092 1.00 96.12 83 PHE A C 1
ATOM 632 O O . PHE A 1 83 ? -4.324 -5.155 -15.949 1.00 96.12 83 PHE A O 1
ATOM 639 N N . PHE A 1 84 ? -4.599 -3.321 -14.705 1.00 96.56 84 PHE A N 1
ATOM 640 C CA . PHE A 1 84 ? -3.426 -2.645 -15.232 1.00 96.56 84 PHE A CA 1
ATOM 641 C C . PHE A 1 84 ? -2.152 -3.285 -14.680 1.00 96.56 84 PHE A C 1
ATOM 643 O O . PHE A 1 84 ? -1.947 -3.299 -13.465 1.00 96.56 84 PHE A O 1
ATOM 650 N N . THR A 1 85 ? -1.303 -3.780 -15.580 1.00 95.94 85 THR A N 1
ATOM 651 C CA . THR A 1 85 ? 0.033 -4.288 -15.257 1.00 95.94 85 THR A CA 1
ATOM 652 C C . THR A 1 85 ? 1.071 -3.190 -15.456 1.00 95.94 85 THR A C 1
ATOM 654 O O . THR A 1 85 ? 1.171 -2.598 -16.539 1.00 95.94 85 THR A O 1
ATOM 657 N N . PHE A 1 86 ? 1.847 -2.914 -14.415 1.00 95.00 86 PHE A N 1
ATOM 658 C CA . PHE A 1 86 ? 2.781 -1.798 -14.372 1.00 95.00 86 PHE A CA 1
ATOM 659 C C . PHE A 1 86 ? 4.095 -2.188 -13.708 1.00 95.00 86 PHE A C 1
ATOM 661 O O . PHE A 1 86 ? 4.127 -3.074 -12.862 1.00 95.00 86 PHE A O 1
ATOM 668 N N . CYS A 1 87 ? 5.164 -1.490 -14.076 1.00 93.94 87 CYS A N 1
ATOM 669 C CA . CYS A 1 87 ? 6.442 -1.594 -13.396 1.00 93.94 87 CYS A CA 1
ATOM 670 C C . CYS A 1 87 ? 6.394 -0.794 -12.097 1.00 93.94 87 CYS A C 1
ATOM 672 O O . CYS A 1 87 ? 6.027 0.387 -12.089 1.00 93.94 87 CYS A O 1
ATOM 674 N N . THR A 1 88 ? 6.792 -1.409 -10.994 1.00 91.69 88 THR A N 1
ATOM 675 C CA . THR A 1 88 ? 6.725 -0.800 -9.666 1.00 91.69 88 THR A CA 1
ATOM 676 C C . THR A 1 88 ? 7.779 0.281 -9.448 1.00 91.69 88 THR A C 1
ATOM 678 O O . THR A 1 88 ? 7.553 1.160 -8.615 1.00 91.69 88 THR A O 1
ATOM 681 N N . LEU A 1 89 ? 8.850 0.293 -10.251 1.00 89.56 89 LEU A N 1
ATOM 682 C CA . LEU A 1 89 ? 9.919 1.295 -10.205 1.00 89.56 89 LEU A CA 1
ATOM 683 C C . LEU A 1 89 ? 9.484 2.628 -10.830 1.00 89.56 89 LEU A C 1
ATOM 685 O O . LEU A 1 89 ? 9.545 3.668 -10.183 1.00 89.56 89 LEU A O 1
ATOM 689 N N . CYS A 1 90 ? 9.017 2.615 -12.084 1.00 90.44 90 CYS A N 1
ATOM 690 C CA . CYS A 1 90 ? 8.660 3.841 -12.816 1.00 90.44 90 CYS A CA 1
ATOM 691 C C . CYS A 1 90 ? 7.151 4.145 -12.833 1.00 90.44 90 CYS A C 1
ATOM 693 O O . CYS A 1 90 ? 6.740 5.182 -13.355 1.00 90.44 90 CYS A O 1
ATOM 695 N N . LYS A 1 91 ? 6.319 3.231 -12.312 1.00 91.00 91 LYS A N 1
ATOM 696 C CA . LYS A 1 91 ? 4.845 3.301 -12.290 1.00 91.00 91 LYS A CA 1
ATOM 697 C C . LYS A 1 91 ? 4.176 3.397 -13.674 1.00 91.00 91 LYS A C 1
ATOM 699 O O . LYS A 1 91 ? 3.005 3.762 -13.773 1.00 91.00 91 LYS A O 1
ATOM 704 N N . ARG A 1 92 ? 4.886 3.048 -14.755 1.00 90.94 92 ARG A N 1
ATOM 705 C CA . ARG A 1 92 ? 4.351 2.969 -16.131 1.00 90.94 92 ARG A CA 1
ATOM 706 C C . ARG A 1 92 ? 4.003 1.531 -16.509 1.00 90.94 92 ARG A C 1
ATOM 708 O O . ARG A 1 92 ? 4.252 0.608 -15.742 1.00 90.94 92 ARG A O 1
ATOM 715 N N . ARG A 1 93 ? 3.395 1.340 -17.687 1.00 92.69 93 ARG A N 1
ATOM 716 C CA . ARG A 1 93 ? 3.056 0.009 -18.220 1.00 92.69 93 ARG A CA 1
ATOM 717 C C . ARG A 1 93 ? 4.297 -0.895 -18.209 1.00 92.69 93 ARG A C 1
ATOM 719 O O . ARG A 1 93 ? 5.376 -0.431 -18.554 1.00 92.69 93 ARG A O 1
ATOM 726 N N . ARG A 1 94 ? 4.109 -2.166 -17.838 1.00 90.44 94 ARG A N 1
ATOM 727 C CA . ARG A 1 94 ? 5.161 -3.194 -17.829 1.00 90.44 94 ARG A CA 1
ATOM 728 C C . ARG A 1 94 ? 5.968 -3.191 -19.131 1.00 90.44 94 ARG A C 1
ATOM 730 O O . ARG A 1 94 ? 5.387 -3.168 -20.216 1.00 90.44 94 ARG A O 1
ATOM 737 N N . HIS A 1 95 ? 7.286 -3.267 -18.992 1.00 86.94 95 HIS A N 1
ATOM 738 C CA . HIS A 1 95 ? 8.250 -3.289 -20.091 1.00 86.94 95 HIS A CA 1
ATOM 739 C C . HIS A 1 95 ? 8.923 -4.664 -20.109 1.00 86.94 95 HIS A C 1
ATOM 741 O O . HIS A 1 95 ? 9.387 -5.131 -19.072 1.00 86.94 95 HIS A O 1
ATOM 747 N N . VAL A 1 96 ? 8.963 -5.325 -21.266 1.00 81.06 96 VAL A N 1
ATOM 748 C CA . VAL A 1 96 ? 9.602 -6.639 -21.437 1.00 81.06 96 VAL A CA 1
ATOM 749 C C . VAL A 1 96 ? 10.724 -6.476 -22.451 1.00 81.06 96 VAL A C 1
ATOM 751 O O . VAL A 1 96 ? 10.458 -6.101 -23.584 1.00 81.06 96 VAL A O 1
ATOM 754 N N . GLY A 1 97 ? 11.968 -6.738 -22.047 1.00 77.62 97 GLY A N 1
ATOM 755 C CA . GLY A 1 97 ? 13.143 -6.593 -22.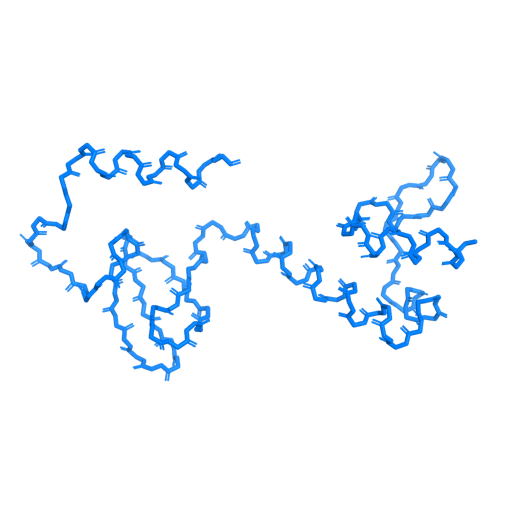919 1.00 77.62 97 GLY A CA 1
ATOM 756 C C . GLY A 1 97 ? 13.639 -5.154 -23.121 1.00 77.62 97 GLY A C 1
ATOM 757 O O . GLY A 1 97 ? 14.729 -4.973 -23.654 1.00 77.62 97 GLY A O 1
ATOM 758 N N . ASP A 1 98 ? 12.894 -4.154 -22.645 1.00 77.44 98 ASP A N 1
ATOM 759 C CA . ASP A 1 98 ? 13.259 -2.738 -22.731 1.00 77.44 98 ASP A CA 1
ATOM 760 C C . ASP A 1 98 ? 13.918 -2.224 -21.444 1.00 77.44 98 ASP A C 1
ATOM 762 O O . ASP A 1 98 ? 13.558 -2.607 -20.325 1.00 77.44 98 ASP A O 1
ATOM 766 N N . THR A 1 99 ? 14.846 -1.276 -21.592 1.00 77.81 99 THR A N 1
ATOM 767 C CA . THR A 1 99 ? 15.449 -0.567 -20.457 1.00 77.81 99 THR A CA 1
ATOM 768 C C . THR A 1 99 ? 14.416 0.362 -19.811 1.00 77.81 99 THR A C 1
ATOM 770 O O . THR A 1 99 ? 14.071 1.403 -20.362 1.00 77.81 99 THR A O 1
ATOM 773 N N . CYS A 1 100 ? 13.932 -0.002 -18.620 1.00 82.62 100 CYS A N 1
ATOM 774 C CA . CYS A 1 100 ? 12.941 0.771 -17.861 1.00 82.62 100 CYS A CA 1
ATOM 775 C C . CYS A 1 100 ? 13.469 2.145 -17.405 1.00 82.62 100 CYS A C 1
ATOM 777 O O . CYS A 1 100 ? 12.870 3.185 -17.672 1.00 82.62 100 CYS A O 1
ATOM 779 N N . ILE A 1 101 ? 14.575 2.135 -16.662 1.00 83.12 101 ILE A N 1
ATOM 780 C CA . ILE A 1 101 ? 15.269 3.302 -16.107 1.00 83.12 101 ILE A CA 1
ATOM 781 C C . ILE A 1 101 ? 16.768 3.005 -16.108 1.00 83.12 101 ILE A C 1
ATOM 783 O O . ILE A 1 101 ? 17.165 1.839 -16.186 1.00 83.12 101 ILE A O 1
ATOM 787 N N . THR A 1 102 ? 17.605 4.039 -16.025 1.00 83.94 102 THR A N 1
ATOM 788 C CA . THR A 1 102 ? 19.055 3.828 -15.951 1.00 83.94 102 THR A CA 1
ATOM 789 C C . THR A 1 102 ? 19.432 3.137 -14.629 1.00 83.94 102 THR A C 1
ATOM 791 O O . THR A 1 102 ? 18.691 3.239 -13.641 1.00 83.94 102 THR A O 1
ATOM 794 N N . PRO A 1 103 ? 20.567 2.418 -14.571 1.00 81.25 103 PRO A N 1
ATOM 795 C CA . PRO A 1 103 ? 21.029 1.782 -13.337 1.00 81.25 103 PRO A CA 1
ATOM 796 C C . PRO A 1 103 ? 21.160 2.760 -12.160 1.00 81.25 103 PRO A C 1
ATOM 798 O O . PRO A 1 103 ? 20.805 2.418 -11.034 1.00 81.25 103 PRO A O 1
ATOM 801 N N . GLU A 1 104 ? 21.609 3.990 -12.416 1.00 83.75 104 GLU A N 1
ATOM 802 C CA . GLU A 1 104 ? 21.773 5.041 -11.404 1.00 83.75 104 GLU A CA 1
ATOM 803 C C . GLU A 1 104 ? 20.424 5.433 -10.792 1.00 83.75 104 GLU A C 1
ATOM 805 O O . GLU A 1 104 ? 20.288 5.557 -9.572 1.00 83.75 104 GLU A O 1
ATOM 810 N N . GLU A 1 105 ? 19.408 5.568 -11.642 1.00 83.69 105 GLU A N 1
ATOM 811 C CA . GLU A 1 105 ? 18.044 5.889 -11.239 1.00 83.69 105 GLU A CA 1
ATOM 812 C C . GLU A 1 105 ? 17.428 4.755 -10.411 1.00 83.69 105 GLU A C 1
ATOM 814 O O . GLU A 1 105 ? 16.802 4.994 -9.376 1.00 83.69 105 GLU A O 1
ATOM 819 N N . LYS A 1 106 ? 17.679 3.502 -10.809 1.00 81.69 106 LYS A N 1
ATOM 820 C CA . LYS A 1 106 ? 17.239 2.318 -10.063 1.00 81.69 106 LYS A CA 1
ATOM 821 C C . LYS A 1 106 ? 17.841 2.283 -8.659 1.00 81.69 106 LYS A C 1
ATOM 823 O O . LYS A 1 106 ? 17.119 2.053 -7.691 1.00 81.69 106 LYS A O 1
ATOM 828 N N . ILE A 1 107 ? 19.141 2.554 -8.536 1.00 82.69 107 ILE A N 1
ATOM 829 C CA . ILE A 1 107 ? 19.825 2.627 -7.238 1.00 82.69 107 ILE A CA 1
ATOM 830 C C . ILE A 1 107 ? 19.205 3.720 -6.362 1.00 82.69 107 ILE A C 1
ATOM 832 O O . ILE A 1 107 ? 19.025 3.511 -5.163 1.00 82.69 107 ILE A O 1
ATOM 836 N N . ARG A 1 108 ? 18.865 4.879 -6.939 1.00 84.06 108 ARG A N 1
ATOM 837 C CA . ARG A 1 108 ? 18.229 5.974 -6.197 1.00 84.06 108 ARG A CA 1
ATOM 838 C C . ARG A 1 108 ? 16.860 5.576 -5.648 1.00 84.06 108 ARG A C 1
ATOM 840 O O . ARG A 1 108 ? 16.614 5.804 -4.470 1.00 84.06 108 ARG A O 1
ATOM 847 N N . ILE A 1 109 ? 16.005 4.970 -6.471 1.00 80.38 109 ILE A N 1
ATOM 848 C CA . ILE A 1 109 ? 14.652 4.554 -6.068 1.00 80.38 109 ILE A CA 1
ATOM 849 C C . ILE A 1 109 ? 14.719 3.505 -4.954 1.00 80.38 109 ILE A C 1
ATOM 851 O O . ILE A 1 109 ? 14.089 3.678 -3.916 1.00 80.38 109 ILE A O 1
ATOM 855 N N . LEU A 1 110 ? 15.550 2.471 -5.119 1.00 75.56 110 LEU A N 1
ATOM 856 C CA . LEU A 1 110 ? 15.657 1.384 -4.140 1.00 75.56 110 LEU A CA 1
ATOM 857 C C . LEU A 1 110 ? 16.243 1.837 -2.795 1.00 75.56 110 LEU A C 1
ATOM 859 O O . LEU A 1 110 ? 15.890 1.284 -1.761 1.00 75.56 110 LEU A O 1
ATOM 863 N N . LYS A 1 111 ? 17.106 2.860 -2.779 1.00 74.19 111 LYS A N 1
ATOM 864 C CA . LYS A 1 111 ? 17.631 3.429 -1.527 1.00 74.19 111 LYS A CA 1
ATOM 865 C C . LYS A 1 111 ? 16.577 4.184 -0.715 1.00 74.19 111 LYS A C 1
ATOM 867 O O . LYS A 1 111 ? 16.705 4.236 0.501 1.00 74.19 111 LYS A O 1
ATOM 872 N N . VAL A 1 112 ? 15.565 4.765 -1.363 1.00 61.88 112 VAL A N 1
ATOM 873 C CA . VAL A 1 112 ? 14.481 5.498 -0.683 1.00 61.88 112 VAL A CA 1
ATOM 874 C C . VAL A 1 112 ? 13.478 4.540 -0.037 1.00 61.88 112 VAL A C 1
ATOM 876 O O . VAL A 1 112 ? 12.878 4.888 0.967 1.00 61.88 112 VAL A O 1
ATOM 879 N N . THR A 1 113 ? 13.319 3.327 -0.569 1.00 53.88 113 THR A N 1
ATOM 880 C CA . THR A 1 113 ? 12.364 2.326 -0.056 1.00 53.88 113 THR A CA 1
ATOM 881 C C . THR A 1 113 ? 12.894 1.528 1.149 1.00 53.88 113 THR A C 1
ATOM 883 O O . THR A 1 113 ? 12.130 0.810 1.781 1.00 53.88 113 THR A O 1
ATOM 886 N N . ILE A 1 114 ? 14.189 1.636 1.479 1.00 49.19 114 ILE A N 1
ATOM 887 C CA . ILE A 1 114 ? 14.846 0.892 2.579 1.00 49.19 114 ILE A CA 1
ATOM 888 C C . ILE A 1 114 ? 15.034 1.766 3.847 1.00 49.19 114 ILE A C 1
ATOM 890 O O . ILE A 1 114 ? 15.493 1.267 4.874 1.00 49.19 114 ILE A O 1
ATOM 894 N N . ALA A 1 115 ? 14.686 3.057 3.794 1.00 40.44 115 ALA A N 1
ATOM 895 C CA . ALA A 1 115 ? 14.787 4.003 4.913 1.00 40.44 115 ALA A CA 1
ATOM 896 C C . ALA A 1 115 ? 13.409 4.317 5.507 1.00 40.44 115 ALA A C 1
ATOM 898 O O . ALA A 1 115 ? 13.337 4.457 6.749 1.00 40.44 115 ALA A O 1
#